Protein AF-A0A1N6JBH0-F1 (afdb_monomer)

Foldseek 3Di:
DVLLVVLVVQLVVLVVCLVPVPVVDPVSNVVSVVSNVVSVVVNVVVVVVVVVVPDDPPPPDD

Nearest PDB structures (foldseek):
  4u7n-assembly1_B  TM=8.084E-01  e=9.532E+00  Lactiplantibacillus plantarum JDM1

Organism: NCBI:txid60549

Sequence (62 aa):
MKPMVGLLILFVAATLVIVFAGSYGEGVVRMAGYVATLALGGVVALMVQNWKNRRPGTRPPR

Solvent-accessible surface area (backbone atoms only — not comparable to full-atom values): 3480 Å² total; per-residue (Å²): 109,72,68,49,53,54,26,50,51,50,22,52,53,23,50,50,44,45,73,70,33,76,86,70,41,70,69,52,33,52,52,25,48,53,52,23,51,52,21,51,51,52,41,51,50,51,51,53,51,54,53,56,73,69,50,78,77,86,68,77,85,129

pLDDT: mean 86.05, std 9.53, range [63.19, 95.69]

Radius of gyration: 17.3 Å; Cα contacts (8 Å, |Δi|>4): 37; chains: 1; bounding box: 35×18×55 Å

Structure (mmCIF, N/CA/C/O backbone):
data_AF-A0A1N6JBH0-F1
#
_entry.id   AF-A0A1N6JBH0-F1
#
loop_
_atom_site.group_PDB
_atom_site.id
_atom_site.type_symbol
_atom_site.label_atom_id
_atom_site.label_alt_id
_atom_site.label_comp_id
_atom_site.label_asym_id
_atom_site.label_entity_id
_atom_site.label_seq_id
_atom_site.pdbx_PDB_ins_code
_atom_site.Cartn_x
_atom_site.Cartn_y
_atom_site.Cartn_z
_atom_site.occupancy
_atom_site.B_iso_or_equiv
_atom_site.auth_seq_id
_atom_site.auth_comp_id
_atom_site.auth_asym_id
_atom_site.auth_atom_id
_atom_site.pdbx_PDB_model_num
ATOM 1 N N . MET A 1 1 ? -13.690 -5.859 8.180 1.00 63.56 1 MET A N 1
ATOM 2 C 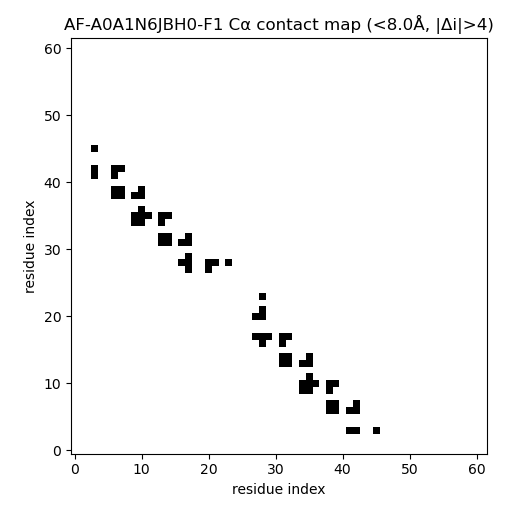CA . MET A 1 1 ? -12.530 -6.596 7.617 1.00 63.56 1 MET A CA 1
ATOM 3 C C . MET A 1 1 ? -12.446 -6.535 6.090 1.00 63.56 1 MET A C 1
ATOM 5 O O . MET A 1 1 ? -11.350 -6.323 5.596 1.00 63.56 1 MET A O 1
ATOM 9 N N . LYS A 1 2 ? -13.559 -6.616 5.341 1.00 77.88 2 LYS A N 1
ATOM 10 C CA . LYS A 1 2 ? -13.592 -6.445 3.868 1.00 77.88 2 LYS A CA 1
ATOM 11 C C . LYS A 1 2 ? -12.761 -5.268 3.292 1.00 77.88 2 LYS A C 1
ATOM 13 O O . LYS A 1 2 ? -11.980 -5.531 2.384 1.00 77.88 2 LYS A O 1
ATOM 18 N N . PRO A 1 3 ? -12.817 -4.025 3.823 1.00 83.19 3 PRO A N 1
ATOM 19 C CA . PRO A 1 3 ? -12.004 -2.924 3.279 1.00 83.19 3 PRO A CA 1
ATOM 20 C C . PRO A 1 3 ? -10.500 -3.077 3.556 1.00 83.19 3 PRO A C 1
ATOM 22 O O . PRO A 1 3 ? -9.678 -2.671 2.745 1.00 83.19 3 PRO A O 1
ATOM 25 N N . MET A 1 4 ? -10.126 -3.718 4.666 1.00 88.12 4 MET A N 1
ATOM 26 C CA . MET A 1 4 ? -8.723 -3.963 5.020 1.00 88.12 4 MET A CA 1
ATOM 27 C C . MET A 1 4 ? -8.081 -4.985 4.076 1.00 88.12 4 MET A C 1
ATOM 29 O O . MET A 1 4 ? -6.957 -4.789 3.631 1.00 88.12 4 MET A O 1
ATOM 33 N N . VAL A 1 5 ? -8.820 -6.044 3.727 1.00 89.81 5 VAL A N 1
ATOM 34 C CA . VAL A 1 5 ? -8.371 -7.047 2.749 1.00 89.81 5 VAL A CA 1
ATOM 35 C C . VAL A 1 5 ? -8.198 -6.415 1.367 1.00 89.81 5 VAL A C 1
ATOM 37 O O . VAL A 1 5 ? -7.188 -6.657 0.719 1.00 89.81 5 VAL A O 1
ATOM 40 N N . GLY A 1 6 ? -9.127 -5.549 0.944 1.00 90.88 6 GLY A N 1
ATOM 41 C CA . GLY A 1 6 ? -9.005 -4.822 -0.324 1.00 90.88 6 GLY A CA 1
ATOM 42 C C . GLY A 1 6 ? -7.753 -3.943 -0.395 1.00 90.88 6 GLY A C 1
ATOM 43 O O . GLY A 1 6 ? -7.038 -3.974 -1.393 1.00 90.88 6 GLY A O 1
ATOM 44 N N . LEU A 1 7 ? -7.438 -3.218 0.683 1.00 92.62 7 LEU A N 1
ATOM 45 C CA . LEU A 1 7 ? -6.230 -2.390 0.752 1.00 92.62 7 LEU A CA 1
ATOM 46 C C . LEU A 1 7 ? -4.943 -3.225 0.774 1.00 92.62 7 LEU A C 1
ATOM 48 O O . LEU A 1 7 ? -3.963 -2.837 0.149 1.00 92.62 7 LEU A O 1
ATOM 52 N N . LEU A 1 8 ? -4.945 -4.386 1.435 1.00 92.06 8 LEU A N 1
ATOM 53 C CA . LEU A 1 8 ? -3.803 -5.305 1.405 1.00 92.06 8 LEU A CA 1
ATOM 54 C C . LEU A 1 8 ? -3.569 -5.881 0.006 1.00 92.06 8 LEU A C 1
ATOM 56 O O . LEU A 1 8 ? -2.432 -5.915 -0.452 1.00 92.06 8 LEU A O 1
ATOM 60 N N . ILE A 1 9 ? -4.632 -6.284 -0.695 1.00 93.75 9 ILE A N 1
ATOM 61 C CA . ILE A 1 9 ? -4.532 -6.760 -2.082 1.00 93.75 9 ILE A CA 1
ATOM 62 C C . ILE A 1 9 ? -3.984 -5.651 -2.985 1.00 93.75 9 ILE A C 1
ATOM 64 O O . ILE A 1 9 ? -3.082 -5.903 -3.780 1.00 93.75 9 ILE A O 1
ATOM 68 N N . LEU A 1 10 ? -4.480 -4.419 -2.830 1.00 92.81 10 LEU A N 1
ATOM 69 C CA . LEU A 1 10 ? -3.994 -3.264 -3.585 1.00 92.81 10 LEU A CA 1
ATOM 70 C C . LEU A 1 10 ? -2.513 -2.977 -3.305 1.00 92.81 10 LEU A C 1
ATOM 72 O O . LEU A 1 10 ? -1.756 -2.723 -4.238 1.00 92.81 10 LEU A O 1
ATOM 76 N N . PHE A 1 11 ? -2.098 -3.048 -2.038 1.00 94.00 11 PHE A N 1
ATOM 77 C CA . PHE A 1 11 ? -0.701 -2.889 -1.644 1.00 94.00 11 PHE A CA 1
ATOM 78 C C . PHE A 1 11 ? 0.187 -3.933 -2.326 1.00 94.00 11 PHE A C 1
ATOM 80 O O . PHE A 1 11 ? 1.149 -3.568 -2.995 1.00 94.00 11 PHE A O 1
ATOM 87 N N . VAL A 1 12 ? -0.182 -5.215 -2.236 1.00 94.56 12 VAL A N 1
ATOM 88 C CA . VAL A 1 12 ? 0.567 -6.317 -2.858 1.00 94.56 12 VAL A CA 1
ATOM 89 C C . VAL A 1 12 ? 0.642 -6.147 -4.375 1.00 94.56 12 VAL A C 1
ATOM 91 O O . VAL A 1 12 ? 1.723 -6.264 -4.949 1.00 94.56 12 VAL A O 1
ATOM 94 N N . ALA A 1 13 ? -0.473 -5.820 -5.030 1.00 93.12 13 ALA A N 1
ATOM 95 C CA . ALA A 1 13 ? -0.505 -5.583 -6.470 1.00 93.12 13 ALA A CA 1
ATOM 96 C C . ALA A 1 13 ? 0.425 -4.429 -6.879 1.00 93.12 13 ALA A C 1
ATOM 98 O O . ALA A 1 13 ? 1.199 -4.569 -7.823 1.00 93.12 13 ALA A O 1
ATOM 99 N N . ALA A 1 14 ? 0.408 -3.316 -6.142 1.00 91.31 14 ALA A N 1
ATOM 100 C CA . ALA A 1 14 ? 1.286 -2.181 -6.405 1.00 91.31 14 ALA A CA 1
ATOM 101 C C . ALA A 1 14 ? 2.769 -2.533 -6.199 1.00 91.31 14 ALA A C 1
ATOM 103 O O . ALA A 1 14 ? 3.607 -2.149 -7.012 1.00 91.31 14 ALA A O 1
ATOM 104 N N . THR A 1 15 ? 3.107 -3.315 -5.168 1.00 91.69 15 THR A N 1
ATOM 105 C CA . THR A 1 15 ? 4.481 -3.795 -4.953 1.00 91.69 15 THR A CA 1
ATOM 106 C C . THR A 1 15 ? 4.953 -4.702 -6.086 1.00 91.69 15 THR A C 1
ATOM 108 O O . THR A 1 15 ? 6.081 -4.555 -6.548 1.00 91.69 15 THR A O 1
ATOM 111 N N . LEU A 1 16 ? 4.096 -5.597 -6.587 1.00 92.12 16 LEU A N 1
ATOM 112 C CA . LEU A 1 16 ? 4.422 -6.425 -7.750 1.00 92.12 16 LEU A CA 1
ATOM 113 C C . LEU A 1 16 ? 4.689 -5.560 -8.985 1.00 92.12 16 LEU A C 1
ATOM 115 O O . LEU A 1 16 ? 5.677 -5.780 -9.680 1.00 92.12 16 LEU A O 1
ATOM 119 N N . VAL A 1 17 ? 3.872 -4.532 -9.223 1.00 89.19 17 VAL A N 1
ATOM 120 C CA . VAL A 1 17 ? 4.129 -3.580 -10.311 1.00 89.19 17 VAL A CA 1
ATOM 121 C C . VAL A 1 17 ? 5.493 -2.913 -10.131 1.00 89.19 17 VAL A C 1
ATOM 123 O O . VAL A 1 17 ? 6.262 -2.895 -11.077 1.00 89.19 17 VAL A O 1
ATOM 126 N N . ILE A 1 18 ? 5.861 -2.443 -8.939 1.00 89.50 18 ILE A N 1
ATOM 127 C CA . ILE A 1 18 ? 7.185 -1.832 -8.702 1.00 89.50 18 ILE A CA 1
ATOM 128 C C . ILE A 1 18 ? 8.330 -2.790 -9.068 1.00 89.50 18 ILE A C 1
ATOM 130 O O . ILE A 1 18 ? 9.290 -2.373 -9.710 1.00 89.50 18 ILE A O 1
ATOM 134 N N . VAL A 1 19 ? 8.223 -4.065 -8.684 1.00 88.50 19 VAL A N 1
ATOM 135 C CA . VAL A 1 19 ? 9.275 -5.074 -8.901 1.00 88.50 19 VAL A CA 1
ATOM 136 C C . VAL A 1 19 ? 9.398 -5.471 -10.374 1.00 88.50 19 VAL A C 1
ATOM 138 O O . VAL A 1 19 ? 10.507 -5.665 -10.866 1.00 88.50 19 VAL A O 1
ATOM 141 N N . PHE A 1 20 ? 8.276 -5.581 -11.090 1.00 87.88 20 PHE A N 1
ATOM 142 C CA . PHE A 1 20 ? 8.249 -6.108 -12.458 1.00 87.88 20 PHE A CA 1
ATOM 143 C C . PHE A 1 20 ? 8.110 -5.033 -13.545 1.00 87.88 20 PHE A C 1
ATOM 145 O O . PHE A 1 20 ? 8.298 -5.334 -14.722 1.00 87.88 20 PHE A O 1
ATOM 152 N N . ALA A 1 21 ? 7.831 -3.773 -13.197 1.00 81.69 21 ALA A N 1
ATOM 153 C CA . ALA A 1 21 ? 7.609 -2.701 -14.170 1.00 81.69 21 ALA A CA 1
ATOM 154 C C . ALA A 1 21 ? 8.891 -2.028 -14.689 1.00 81.69 21 ALA A C 1
ATOM 156 O O . ALA A 1 21 ? 8.813 -0.940 -15.261 1.00 81.69 21 ALA A O 1
ATOM 157 N N . GLY A 1 22 ? 10.061 -2.662 -14.551 1.00 70.50 22 GLY A N 1
ATOM 158 C CA . GLY A 1 22 ? 11.343 -2.103 -15.006 1.00 70.50 22 GLY A CA 1
ATOM 159 C C . GLY A 1 22 ? 11.352 -1.667 -16.480 1.00 70.50 22 GLY A C 1
ATOM 160 O O . GLY A 1 22 ? 12.045 -0.719 -16.833 1.00 70.50 22 GLY A O 1
ATOM 161 N N . SER A 1 23 ? 10.528 -2.292 -17.331 1.00 78.81 23 SER A N 1
ATOM 162 C CA . SER A 1 23 ? 10.386 -1.956 -18.756 1.00 78.81 23 SER A CA 1
ATOM 163 C C . SER A 1 23 ? 9.378 -0.841 -19.070 1.00 78.81 23 SER A C 1
ATOM 165 O O . SER A 1 23 ? 9.349 -0.360 -20.197 1.00 78.81 23 SER A O 1
ATOM 167 N N . TYR A 1 24 ? 8.533 -0.436 -18.117 1.00 79.00 24 TYR A N 1
ATOM 168 C CA . TYR A 1 24 ? 7.448 0.537 -18.336 1.00 79.00 24 TYR A CA 1
ATOM 169 C C . TYR A 1 24 ? 7.856 1.984 -18.018 1.00 79.00 24 TYR A C 1
ATOM 171 O O . TYR A 1 24 ? 7.063 2.912 -18.183 1.00 79.00 24 TYR A O 1
ATOM 179 N N . GLY A 1 25 ? 9.102 2.182 -17.585 1.00 82.12 25 GLY A N 1
ATOM 180 C CA . GLY A 1 25 ? 9.666 3.486 -17.267 1.00 82.12 25 GLY 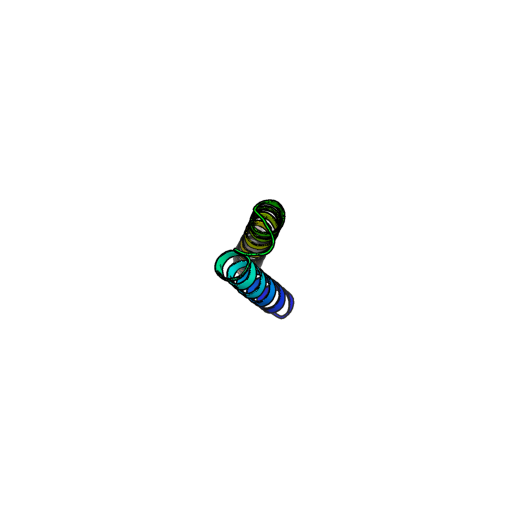A CA 1
ATOM 181 C C . GLY A 1 25 ? 9.416 3.933 -15.825 1.00 82.12 25 GLY A C 1
ATOM 182 O O . GLY A 1 25 ? 8.505 3.482 -15.127 1.00 82.12 25 GLY A O 1
ATOM 183 N N . GLU A 1 26 ? 10.249 4.873 -15.383 1.00 86.00 26 GLU A N 1
ATOM 184 C CA . GLU A 1 26 ? 10.302 5.355 -13.999 1.00 86.00 26 GLU A CA 1
ATOM 185 C C . GLU A 1 26 ? 8.966 5.954 -13.516 1.00 86.00 26 GLU A C 1
ATOM 187 O O . GLU A 1 26 ? 8.604 5.835 -12.346 1.00 86.00 26 GLU A O 1
ATOM 192 N N . GLY A 1 27 ? 8.178 6.540 -14.426 1.00 87.75 27 GLY A N 1
ATOM 193 C CA . GLY A 1 27 ? 6.866 7.110 -14.110 1.00 87.75 27 GLY A CA 1
ATOM 194 C C . GLY A 1 27 ? 5.858 6.085 -13.577 1.00 87.75 27 GLY A C 1
ATOM 195 O O . GLY A 1 27 ? 5.111 6.395 -12.647 1.00 87.75 27 GLY A O 1
ATOM 196 N N . VAL A 1 28 ? 5.868 4.857 -14.109 1.00 87.81 28 VAL A N 1
ATOM 197 C CA . VAL A 1 28 ? 4.966 3.778 -13.670 1.00 87.81 28 VAL A CA 1
ATOM 198 C C . VAL A 1 28 ? 5.367 3.275 -12.290 1.00 87.81 28 VAL A C 1
ATOM 200 O O . VAL A 1 28 ? 4.515 3.147 -11.411 1.00 87.81 28 VAL A O 1
ATOM 203 N N . VAL A 1 29 ? 6.668 3.078 -12.068 1.00 90.25 29 VAL A N 1
ATOM 204 C CA . VAL A 1 29 ? 7.214 2.679 -10.765 1.00 90.25 29 VAL A CA 1
ATOM 205 C C . VAL A 1 29 ? 6.892 3.731 -9.700 1.00 90.25 29 VAL A C 1
ATOM 207 O O . VAL A 1 29 ? 6.440 3.391 -8.606 1.00 90.25 29 VAL A O 1
ATOM 210 N N . ARG A 1 30 ? 7.035 5.020 -10.033 1.00 92.31 30 ARG A N 1
ATOM 211 C CA . ARG A 1 30 ? 6.732 6.127 -9.119 1.00 92.31 30 ARG A CA 1
ATOM 212 C C . ARG A 1 30 ? 5.250 6.176 -8.741 1.00 92.31 30 ARG A C 1
ATOM 214 O O . ARG A 1 30 ? 4.928 6.301 -7.561 1.00 92.31 30 ARG A O 1
ATOM 221 N N . MET A 1 31 ? 4.349 6.022 -9.714 1.00 93.00 31 MET A N 1
ATOM 222 C CA . MET A 1 31 ? 2.908 5.960 -9.439 1.00 93.00 31 MET A CA 1
ATOM 223 C C . MET A 1 31 ? 2.532 4.736 -8.606 1.00 93.00 31 MET A C 1
ATOM 225 O O . MET A 1 31 ? 1.788 4.868 -7.634 1.00 93.00 31 MET A O 1
ATOM 229 N N . ALA A 1 32 ? 3.087 3.567 -8.922 1.00 91.31 32 ALA A N 1
ATOM 230 C CA . ALA A 1 32 ? 2.882 2.361 -8.129 1.00 91.31 32 ALA A CA 1
ATOM 231 C C . ALA A 1 32 ? 3.376 2.544 -6.680 1.00 91.31 32 ALA A C 1
ATOM 233 O O . ALA A 1 32 ? 2.697 2.124 -5.744 1.00 91.31 32 ALA A O 1
ATOM 234 N N . GLY A 1 33 ? 4.484 3.264 -6.475 1.00 91.75 33 GLY A N 1
ATOM 235 C CA . GLY A 1 33 ? 4.972 3.672 -5.154 1.00 91.75 33 GLY A CA 1
ATOM 236 C C . GLY A 1 33 ? 3.974 4.528 -4.367 1.00 91.75 33 GLY A C 1
ATOM 237 O O . GLY A 1 33 ? 3.724 4.265 -3.185 1.00 91.75 33 GLY A O 1
ATOM 238 N N . TYR A 1 34 ? 3.344 5.517 -5.009 1.00 95.69 34 TYR A N 1
ATOM 239 C CA . TYR A 1 34 ? 2.305 6.328 -4.362 1.00 95.69 34 TYR A CA 1
ATOM 240 C C . TYR A 1 34 ? 1.075 5.497 -3.991 1.00 95.69 34 TYR A C 1
ATOM 242 O O . TYR A 1 34 ? 0.569 5.612 -2.873 1.00 95.69 34 TYR A O 1
ATOM 250 N N . VAL A 1 35 ? 0.627 4.620 -4.893 1.00 94.06 35 VAL A N 1
ATOM 251 C CA . VAL A 1 35 ? -0.513 3.726 -4.644 1.00 94.06 35 VAL A CA 1
ATOM 252 C C . VAL A 1 35 ? -0.216 2.771 -3.486 1.00 94.06 35 VAL A C 1
ATOM 254 O O . VAL A 1 35 ? -1.048 2.626 -2.591 1.00 94.06 35 VAL A O 1
ATOM 257 N N . ALA A 1 36 ? 0.979 2.177 -3.448 1.00 93.19 36 ALA A N 1
ATOM 258 C CA . ALA A 1 36 ? 1.404 1.316 -2.348 1.00 93.19 36 ALA A CA 1
ATOM 259 C C . ALA A 1 36 ? 1.413 2.078 -1.010 1.00 93.19 36 ALA A C 1
ATOM 261 O O . ALA A 1 36 ? 0.890 1.589 -0.008 1.00 93.19 36 ALA A O 1
ATOM 262 N N . THR A 1 37 ? 1.932 3.308 -0.995 1.00 95.50 37 THR A N 1
ATOM 263 C CA . THR A 1 37 ? 1.978 4.143 0.216 1.00 95.50 37 THR A CA 1
ATOM 264 C C . THR A 1 37 ? 0.574 4.472 0.733 1.00 95.50 37 THR A C 1
ATOM 266 O O . THR A 1 37 ? 0.309 4.354 1.930 1.00 95.50 37 THR A O 1
ATOM 269 N N . LEU A 1 38 ? -0.355 4.827 -0.161 1.00 94.75 38 LEU A N 1
ATOM 270 C CA . LEU A 1 38 ? -1.752 5.093 0.198 1.00 94.75 38 LEU A CA 1
ATOM 271 C C . LEU A 1 38 ? -2.458 3.845 0.729 1.00 94.75 38 LEU A C 1
ATOM 273 O O . LEU A 1 38 ? -3.165 3.918 1.736 1.00 94.75 38 LEU A O 1
ATOM 277 N N . ALA A 1 39 ? -2.253 2.697 0.081 1.00 93.69 39 ALA A N 1
ATOM 278 C CA . ALA A 1 39 ? -2.835 1.432 0.507 1.00 93.69 39 ALA A CA 1
ATOM 279 C C . ALA A 1 39 ? -2.361 1.050 1.919 1.00 93.69 39 ALA A C 1
ATOM 281 O O . ALA A 1 39 ? -3.180 0.736 2.786 1.00 93.69 39 ALA A O 1
ATOM 282 N N . LEU A 1 40 ? -1.055 1.168 2.180 1.00 93.94 40 LEU A N 1
ATOM 283 C CA . LEU A 1 40 ? -0.464 0.911 3.492 1.00 93.94 40 LEU A CA 1
ATOM 284 C C . LEU A 1 40 ? -0.990 1.887 4.556 1.00 93.94 40 LEU A C 1
ATOM 286 O O . LEU A 1 40 ? -1.411 1.462 5.634 1.00 93.94 40 LEU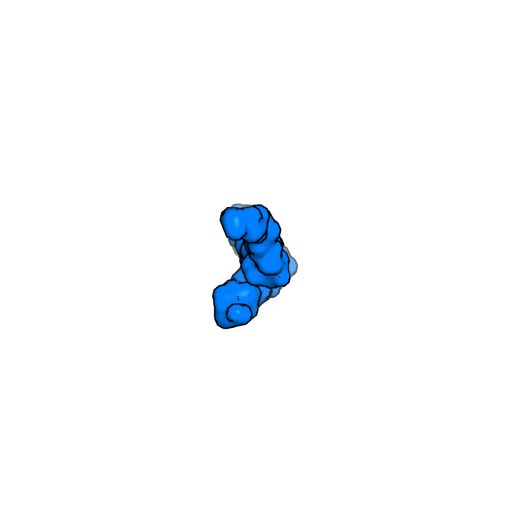 A O 1
ATOM 290 N N . GLY A 1 41 ? -1.052 3.183 4.236 1.00 94.88 41 GLY A N 1
ATOM 291 C CA . GLY A 1 41 ? -1.636 4.200 5.113 1.00 94.88 41 GLY A CA 1
ATOM 292 C C . GLY A 1 41 ? -3.102 3.915 5.456 1.00 94.88 41 GLY A C 1
ATOM 293 O O . GLY A 1 41 ? -3.503 4.027 6.616 1.00 94.88 41 GLY A O 1
ATOM 294 N N . GLY A 1 42 ? -3.893 3.464 4.479 1.00 93.25 42 GLY A N 1
ATOM 295 C CA . GLY A 1 42 ? -5.284 3.057 4.681 1.00 93.25 42 GLY A CA 1
ATOM 296 C C . GLY A 1 42 ? -5.428 1.855 5.620 1.00 93.25 42 GLY A C 1
ATOM 297 O O . GLY A 1 42 ? -6.300 1.857 6.492 1.00 93.25 42 GLY A O 1
ATOM 298 N N . VAL A 1 43 ? -4.558 0.844 5.497 1.00 93.88 43 VAL A N 1
ATOM 299 C CA . VAL A 1 43 ? -4.543 -0.315 6.411 1.00 93.88 43 VAL A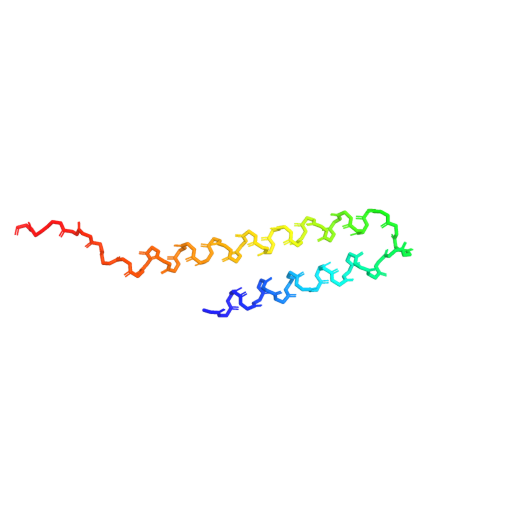 CA 1
ATOM 300 C C . VAL A 1 43 ? -4.269 0.139 7.844 1.00 93.88 43 VAL A C 1
ATOM 302 O O . VAL A 1 43 ? -5.007 -0.235 8.759 1.00 93.88 43 VAL A O 1
ATOM 305 N N . VAL A 1 44 ? -3.255 0.987 8.039 1.00 92.94 44 VAL A N 1
ATOM 306 C CA . VAL A 1 44 ? -2.900 1.528 9.359 1.00 92.94 44 VAL A CA 1
ATOM 307 C C . VAL A 1 44 ? -4.054 2.348 9.941 1.00 92.94 44 VAL A C 1
ATOM 309 O O . VAL A 1 44 ? -4.419 2.156 11.102 1.00 92.94 44 VAL A O 1
ATOM 312 N N . ALA A 1 45 ? -4.691 3.207 9.142 1.00 92.56 45 ALA A N 1
ATOM 313 C CA . ALA A 1 45 ? -5.839 3.995 9.583 1.00 92.56 45 ALA A CA 1
ATOM 314 C C . ALA A 1 45 ? -6.995 3.106 10.071 1.00 92.56 45 ALA A C 1
ATOM 316 O O . ALA A 1 45 ? -7.554 3.350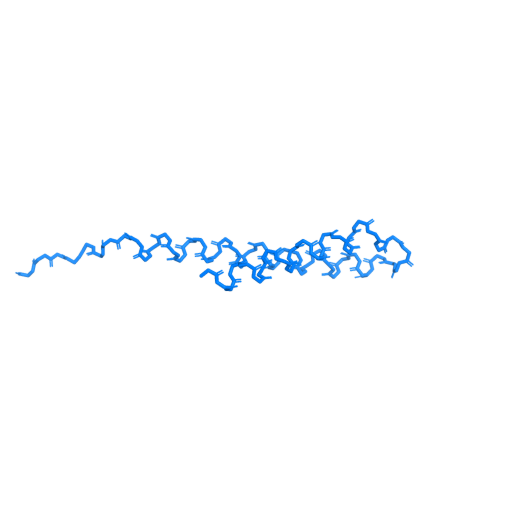 11.144 1.00 92.56 45 ALA A O 1
ATOM 317 N N . LEU A 1 46 ? -7.314 2.033 9.338 1.00 91.75 46 LEU A N 1
ATOM 318 C CA . LEU A 1 46 ? -8.335 1.066 9.747 1.00 91.75 46 LEU A CA 1
ATOM 319 C C . LEU A 1 46 ? -7.946 0.311 11.022 1.00 91.75 46 LEU A C 1
ATOM 321 O O . LEU A 1 46 ? -8.807 0.059 11.866 1.00 91.75 46 LEU A O 1
ATOM 325 N N . MET A 1 47 ?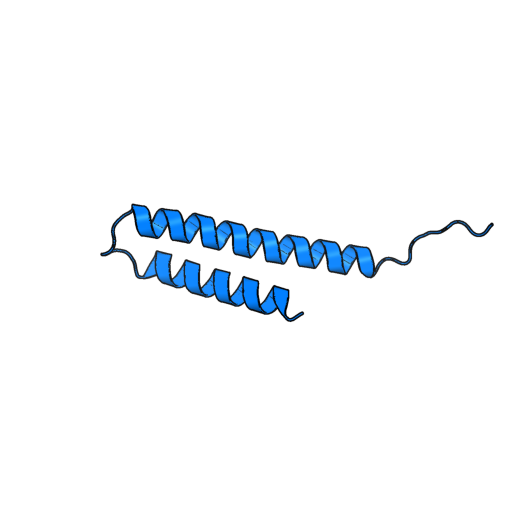 -6.670 -0.040 11.196 1.00 89.62 47 MET A N 1
ATOM 326 C CA . MET A 1 47 ? -6.188 -0.650 12.440 1.00 89.62 47 MET A CA 1
ATOM 327 C C . MET A 1 47 ? -6.386 0.285 13.634 1.00 89.62 47 MET A C 1
ATOM 329 O O . MET A 1 47 ? -6.941 -0.132 14.652 1.00 89.62 47 MET A O 1
ATOM 333 N N . VAL A 1 48 ? -6.014 1.560 13.494 1.00 90.56 48 VAL A N 1
ATOM 334 C CA . VAL A 1 48 ? -6.198 2.576 14.539 1.00 90.56 48 VAL A CA 1
ATOM 335 C C . VAL A 1 48 ? -7.681 2.788 14.848 1.00 90.56 48 VAL A C 1
ATOM 337 O O . VAL A 1 48 ? -8.057 2.849 16.018 1.00 90.56 48 VAL A O 1
ATOM 340 N N . GLN A 1 49 ? -8.542 2.864 13.830 1.00 89.38 49 GLN A N 1
ATOM 341 C CA . GLN A 1 49 ? -9.992 2.979 14.020 1.00 89.38 49 GLN A CA 1
ATOM 342 C C . GLN A 1 49 ? -10.566 1.767 14.763 1.00 89.38 49 GLN A C 1
ATOM 344 O O . GLN A 1 49 ? -11.285 1.930 15.747 1.00 89.38 49 GLN A O 1
ATOM 349 N N . ASN A 1 50 ? -10.198 0.550 14.355 1.00 88.19 50 ASN A N 1
ATOM 350 C CA . ASN A 1 50 ? -10.633 -0.674 15.029 1.00 88.19 50 ASN A CA 1
ATOM 351 C C . ASN A 1 50 ? -10.155 -0.726 16.484 1.00 88.19 50 ASN A C 1
ATOM 353 O O . ASN A 1 50 ? -10.894 -1.176 17.356 1.00 88.19 50 ASN A O 1
ATOM 357 N N . TRP A 1 51 ? -8.940 -0.255 16.761 1.00 86.75 51 TRP A N 1
ATOM 358 C CA . TRP A 1 51 ? -8.410 -0.176 18.118 1.00 86.75 51 TRP A CA 1
ATOM 359 C C . TRP A 1 51 ? -9.167 0.833 18.984 1.00 86.75 51 TRP A C 1
ATOM 361 O O . TRP A 1 51 ? -9.524 0.512 20.117 1.00 86.75 51 TRP A O 1
ATOM 371 N N . LYS A 1 52 ? -9.479 2.018 18.444 1.00 85.06 52 LYS A N 1
ATOM 372 C CA . LYS A 1 52 ? -10.309 3.020 19.129 1.00 85.06 52 LYS A CA 1
ATOM 373 C C . LYS A 1 52 ? -11.701 2.474 19.447 1.00 85.06 52 LYS A C 1
ATOM 375 O O . LYS A 1 52 ? -12.145 2.608 20.579 1.00 85.06 52 LYS A O 1
ATOM 380 N N . ASN A 1 53 ? -12.337 1.789 18.498 1.00 83.50 53 ASN A N 1
ATOM 381 C CA . ASN A 1 53 ? -13.676 1.216 18.679 1.00 83.50 53 ASN A CA 1
ATOM 382 C C . ASN A 1 53 ? -13.731 0.098 19.734 1.00 83.50 53 ASN A C 1
ATOM 384 O O . ASN A 1 53 ? -14.794 -0.178 20.277 1.00 83.50 53 ASN A O 1
ATOM 388 N N . ARG A 1 54 ? -12.600 -0.555 20.030 1.00 78.88 54 ARG A N 1
ATOM 389 C CA . ARG A 1 54 ? -12.505 -1.584 21.079 1.00 78.88 54 ARG A CA 1
ATOM 390 C C . ARG A 1 54 ? -12.320 -1.012 22.482 1.00 78.88 54 ARG A C 1
ATOM 392 O O . ARG A 1 54 ? -12.442 -1.765 23.442 1.00 78.88 54 ARG A O 1
ATOM 399 N N . ARG A 1 55 ? -12.003 0.277 22.623 1.00 72.00 55 ARG A N 1
ATOM 400 C CA . ARG A 1 55 ? -11.913 0.925 23.934 1.00 7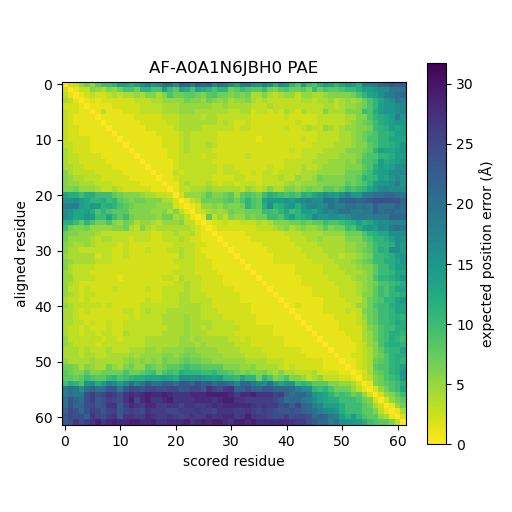2.00 55 ARG A CA 1
ATOM 401 C C . ARG A 1 55 ? -13.330 1.308 24.367 1.00 72.00 55 ARG A C 1
ATOM 403 O O . ARG A 1 55 ? -13.941 2.131 23.686 1.00 72.00 55 ARG A O 1
ATOM 410 N N . PRO A 1 56 ? -13.868 0.746 25.467 1.00 63.19 56 PRO A N 1
ATOM 411 C CA . PRO A 1 56 ? -15.111 1.239 26.038 1.00 63.19 56 PRO A CA 1
ATOM 412 C C . PRO A 1 56 ? -14.907 2.721 26.326 1.00 63.19 56 PRO A C 1
ATOM 414 O O . PRO A 1 56 ? -13.948 3.086 27.009 1.00 63.19 56 PRO A O 1
ATOM 417 N N . GLY A 1 57 ? -15.749 3.581 25.753 1.00 65.38 57 GLY A N 1
ATOM 418 C CA . GLY A 1 57 ? -15.712 4.997 26.082 1.00 65.38 57 GLY A CA 1
ATOM 419 C C . GLY A 1 57 ? -15.820 5.118 27.595 1.00 65.38 57 GLY A C 1
ATOM 420 O O . GLY A 1 57 ? -16.801 4.652 28.174 1.00 65.38 57 GLY A O 1
ATOM 421 N N . THR A 1 58 ? -14.809 5.699 28.238 1.00 65.06 58 THR A N 1
ATOM 422 C CA . THR A 1 58 ? -14.853 6.080 29.649 1.00 65.06 58 THR A CA 1
ATOM 423 C C . THR A 1 58 ? -15.855 7.220 29.778 1.00 65.06 58 THR A C 1
ATOM 425 O O . THR A 1 58 ? -15.483 8.383 29.914 1.00 65.06 58 THR A O 1
ATOM 428 N N . ARG A 1 59 ? -17.144 6.916 29.622 1.00 64.19 59 ARG A N 1
ATOM 429 C CA . ARG A 1 59 ? -18.207 7.844 29.964 1.00 64.19 59 ARG A CA 1
ATOM 430 C C . ARG A 1 59 ? -18.227 7.867 31.491 1.00 64.19 59 ARG A C 1
ATOM 432 O O . ARG A 1 59 ? -18.460 6.808 32.076 1.00 64.19 59 ARG A O 1
ATOM 439 N N . PRO A 1 60 ? -17.941 9.007 32.139 1.00 64.75 60 PRO A N 1
ATOM 440 C CA . PRO A 1 60 ? -18.088 9.095 33.582 1.00 64.75 60 PRO A CA 1
ATOM 441 C C . PRO A 1 60 ? -19.544 8.744 33.930 1.00 64.75 60 PRO A C 1
ATOM 443 O O . PRO A 1 60 ? -20.444 9.241 33.237 1.00 64.75 60 PRO A O 1
ATOM 446 N N . PRO A 1 61 ? -19.796 7.865 34.919 1.00 71.31 61 PRO A N 1
ATOM 447 C CA . PRO A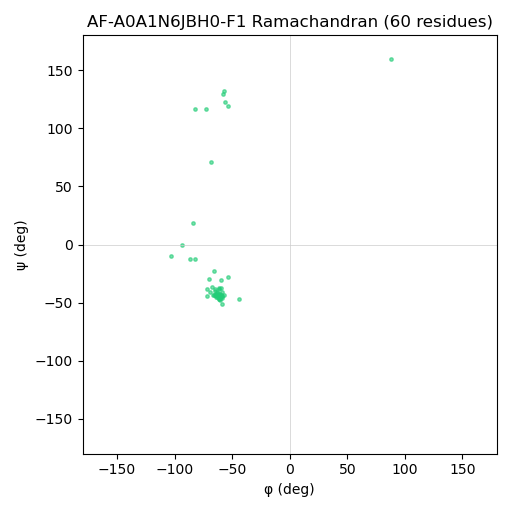 1 61 ? -21.147 7.655 35.42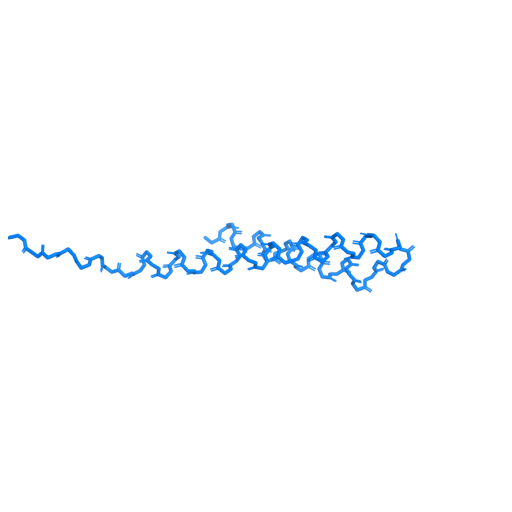3 1.00 71.31 61 PRO A CA 1
ATOM 448 C C . PRO A 1 61 ? -21.684 9.006 35.916 1.00 71.31 61 PRO A C 1
ATOM 450 O O . PRO A 1 61 ? -20.970 9.737 36.603 1.00 71.31 61 PRO A O 1
ATOM 453 N N . ARG A 1 62 ? -22.887 9.367 35.458 1.00 68.50 62 ARG A N 1
ATOM 454 C CA . ARG A 1 62 ? -23.624 10.533 35.962 1.00 68.50 62 ARG A CA 1
ATOM 455 C C . ARG A 1 62 ? -24.249 10.200 37.304 1.00 68.50 62 ARG A C 1
ATOM 457 O O . ARG A 1 62 ? -24.708 9.044 37.431 1.00 68.50 62 ARG A O 1
#

Mean predicted aligned error: 7.04 Å

Secondary structure (DSSP, 8-state):
-HHHHHHHHHHHHHHHHHHHGGGS-HHHHHHHHHHHHHHHHHHHHHHHHHHHHTSPP-PPP-